Protein AF-A0A067P9D3-F1 (afdb_monomer_lite)

Sequence (151 aa):
MMKTDILFSSPCLRFSQAQQEAVLAWGKELGARNVPSLYKVDKFQKEALESLGDPMVKIQASSGNVFFMNSACEAIARDYAHPKTRPLIHAYPEFTKDVVTEVWQCGKWRIDAPDSVLTLMICCGMKDFYVNKLVQQEEGTWFIPTRFFEI

Secondary structure (DSSP, 8-state):
-HHHHHHHT-TT-PPPHHHHHHHHHHHHHTT-TTPPPHHHHHHHHHHHHHHH---EEEEE-TTS-EEEEE-HHHHHHHHHH-TTTGGG---S-B--SS---SGGGSHIIIIIS-GGGS--EEEETTEEEETTS-EE-TTS-EE--S---B-

Foldseek 3Di:
DVVLLCQCVPPVDHDDPVRSQVVLVVCVVVVNPPRDDPVVSVVVVVVVCVVVPVQWDWDQDPVRDIDIDGDPVVVVVVLCVDPVNVVVDDQFAADDDPDDPDPSPDCCNVPVDQLVPGDAWDDDPPDIDGAQDWDADPVGDIDGHSGDHDD

Organism: NCBI:txid933084

Radius of gyration: 24.72 Å; chains: 1; bounding box: 56×38×59 Å

pLDDT: mean 89.77, std 5.84, range [64.5, 96.5]

Structure (mmCIF, N/CA/C/O backbone):
data_AF-A0A067P9D3-F1
#
_entry.id   AF-A0A067P9D3-F1
#
loop_
_atom_site.group_PDB
_atom_site.id
_atom_site.type_symbol
_atom_site.label_atom_id
_atom_site.label_alt_id
_atom_site.label_comp_id
_atom_site.label_asym_id
_atom_site.label_entity_id
_atom_site.label_seq_id
_atom_site.pdbx_PDB_ins_code
_atom_site.Cartn_x
_atom_site.Cartn_y
_atom_site.Cartn_z
_atom_site.occupancy
_atom_site.B_iso_or_equiv
_atom_site.auth_seq_id
_atom_site.auth_comp_id
_atom_site.auth_asym_id
_atom_site.auth_atom_id
_atom_site.pdbx_PDB_model_num
ATOM 1 N N . MET A 1 1 ? -20.133 -9.371 20.865 1.00 80.12 1 MET A N 1
ATOM 2 C CA . MET A 1 1 ? -18.777 -8.787 20.864 1.00 80.12 1 MET A CA 1
ATOM 3 C C . MET A 1 1 ? -18.466 -8.179 19.502 1.00 80.12 1 MET A C 1
ATOM 5 O O . MET A 1 1 ? -18.622 -6.977 19.394 1.00 80.12 1 MET A O 1
ATOM 9 N N . MET A 1 2 ? -18.234 -8.969 18.445 1.00 81.62 2 MET A N 1
ATOM 10 C CA . MET A 1 2 ? -17.900 -8.450 17.100 1.00 81.62 2 MET A CA 1
ATOM 11 C C . MET A 1 2 ? -18.886 -7.408 16.530 1.00 81.62 2 MET A C 1
ATOM 13 O O . MET A 1 2 ? -18.469 -6.370 16.048 1.00 81.62 2 MET A O 1
ATOM 17 N N . LYS A 1 3 ? -20.209 -7.627 16.628 1.00 86.88 3 LYS A N 1
ATOM 18 C CA . LYS A 1 3 ? -21.205 -6.652 16.124 1.00 86.88 3 LYS A CA 1
ATOM 19 C C . LYS A 1 3 ? -21.176 -5.308 16.865 1.00 86.88 3 LYS A C 1
ATOM 21 O O . LYS A 1 3 ? -21.382 -4.269 16.254 1.00 86.88 3 LYS A O 1
ATOM 26 N N . THR A 1 4 ? -20.957 -5.351 18.178 1.00 90.81 4 THR A N 1
ATOM 27 C CA . THR A 1 4 ? -20.857 -4.160 19.032 1.00 90.81 4 THR A CA 1
ATOM 28 C C . THR A 1 4 ? -19.593 -3.378 18.704 1.00 90.81 4 THR A C 1
ATOM 30 O O . THR A 1 4 ? -19.650 -2.163 18.575 1.00 90.81 4 THR A O 1
ATOM 33 N N . ASP A 1 5 ? -18.482 -4.089 18.511 1.00 89.44 5 ASP A N 1
ATOM 34 C CA . ASP A 1 5 ? -17.226 -3.487 18.083 1.00 89.44 5 ASP A CA 1
ATOM 35 C C . ASP A 1 5 ? -17.360 -2.806 16.712 1.00 89.44 5 ASP A C 1
ATOM 37 O O . ASP A 1 5 ? -17.065 -1.626 16.601 1.00 89.44 5 ASP A O 1
ATOM 41 N N . ILE A 1 6 ? -17.927 -3.478 15.702 1.00 88.69 6 ILE A N 1
ATOM 42 C CA . ILE A 1 6 ? -18.162 -2.875 14.374 1.00 88.69 6 ILE A CA 1
ATOM 43 C C . ILE A 1 6 ? -18.967 -1.568 14.471 1.00 88.69 6 ILE A C 1
ATOM 45 O O . ILE A 1 6 ? -18.685 -0.613 13.750 1.00 88.69 6 ILE A O 1
ATOM 49 N N . LEU A 1 7 ? -19.972 -1.517 15.352 1.00 90.56 7 LEU A N 1
ATOM 50 C CA . LEU A 1 7 ? -20.784 -0.317 15.548 1.00 90.56 7 LEU A CA 1
ATOM 51 C C . LEU A 1 7 ? -19.970 0.828 16.168 1.00 90.56 7 LEU A C 1
ATOM 53 O O . LEU A 1 7 ? -20.041 1.953 15.678 1.00 90.56 7 LEU A O 1
ATOM 57 N N . PHE A 1 8 ? -19.220 0.552 17.236 1.00 92.00 8 PHE A N 1
ATOM 58 C CA . PHE A 1 8 ? -18.486 1.578 17.987 1.00 92.00 8 PHE A CA 1
ATOM 59 C C . PHE A 1 8 ? -17.153 1.980 17.343 1.00 92.00 8 PHE A C 1
ATOM 61 O O . PHE A 1 8 ? -16.693 3.099 17.561 1.00 92.00 8 PHE A O 1
ATOM 68 N N . SER A 1 9 ? -16.585 1.117 16.504 1.00 85.31 9 SER A N 1
ATOM 69 C CA . SER A 1 9 ? -15.349 1.339 15.742 1.00 85.31 9 SER A CA 1
ATOM 70 C C . SER A 1 9 ? -15.613 1.853 14.318 1.00 85.31 9 SER A C 1
ATOM 72 O O . SER A 1 9 ? -14.709 1.877 13.482 1.00 85.31 9 SER A O 1
ATOM 74 N N . SER A 1 10 ? -16.850 2.262 14.010 1.00 84.94 10 SER A N 1
ATOM 75 C CA . SER A 1 10 ? -17.218 2.767 12.686 1.00 84.94 10 SER A CA 1
ATOM 76 C C . SER A 1 10 ? -16.490 4.083 12.362 1.00 84.94 10 SER A C 1
ATOM 78 O O . SER A 1 10 ? -16.591 5.050 13.122 1.00 84.94 10 SER A O 1
ATOM 80 N N . PRO A 1 11 ? -15.800 4.188 11.209 1.00 76.00 11 PRO A N 1
ATOM 81 C CA . PRO A 1 11 ? -15.002 5.369 10.872 1.00 76.00 11 PRO A CA 1
ATOM 82 C C . PRO A 1 11 ? -15.842 6.643 10.694 1.00 76.00 11 PRO A C 1
ATOM 84 O O . PRO A 1 11 ? -15.341 7.745 10.912 1.00 76.00 11 PRO A O 1
ATOM 87 N N . CYS A 1 12 ? -17.118 6.505 10.329 1.00 77.94 12 CYS A N 1
ATOM 88 C CA . CYS A 1 12 ? -18.014 7.632 10.057 1.00 77.94 12 CYS A CA 1
ATOM 89 C C . CYS A 1 12 ? -18.931 7.991 11.238 1.00 77.94 12 CYS A C 1
ATOM 91 O O . CYS A 1 12 ? -19.664 8.974 11.157 1.00 77.94 12 CYS A O 1
ATOM 93 N N . LEU A 1 13 ? -18.918 7.208 12.321 1.00 83.06 13 LEU A N 1
ATOM 94 C CA . LEU A 1 13 ? -19.823 7.354 13.463 1.00 83.06 13 LEU A CA 1
ATOM 95 C C . LEU A 1 13 ? -19.031 7.183 14.758 1.00 83.06 13 LEU A C 1
ATOM 97 O O . LEU A 1 13 ? -18.793 6.067 15.212 1.00 83.06 13 LEU A O 1
ATOM 101 N N . ARG A 1 14 ? -18.624 8.303 15.364 1.00 85.00 14 ARG A N 1
ATOM 102 C CA . ARG A 1 14 ? -17.925 8.283 16.652 1.00 85.00 14 ARG A CA 1
ATOM 103 C C . ARG A 1 14 ? -18.921 8.376 17.797 1.00 85.00 14 ARG A C 1
ATOM 105 O O . ARG A 1 14 ? -19.622 9.375 17.924 1.00 85.00 14 ARG A O 1
ATOM 112 N N . PHE A 1 15 ? -18.931 7.354 18.644 1.00 90.00 15 PHE A N 1
ATOM 113 C CA . PHE A 1 15 ? -19.704 7.344 19.880 1.00 90.00 15 PHE A CA 1
ATOM 114 C C . PHE A 1 15 ? -18.822 7.774 21.050 1.00 90.00 15 PHE A C 1
ATOM 116 O O . PHE A 1 15 ? -17.751 7.202 21.264 1.00 90.00 15 PHE A O 1
ATOM 123 N N . SER A 1 16 ? -19.284 8.745 21.837 1.00 91.69 16 SER A N 1
ATOM 124 C CA . SER A 1 16 ? -18.701 9.016 23.150 1.00 91.69 16 SER A CA 1
ATOM 125 C C . SER A 1 16 ? -18.932 7.831 24.089 1.00 91.69 16 SER A C 1
ATOM 127 O O . SER A 1 16 ? -19.857 7.043 23.889 1.00 91.69 16 SER A O 1
ATOM 129 N N . GLN A 1 17 ? -18.134 7.726 25.150 1.00 91.69 17 GLN A N 1
ATOM 130 C CA . GLN A 1 17 ? -18.284 6.664 26.146 1.00 91.69 17 GLN A CA 1
ATOM 131 C C . GLN A 1 17 ? -19.716 6.590 26.706 1.00 91.69 17 GLN A C 1
ATOM 133 O O . GLN A 1 17 ? -20.317 5.520 26.736 1.00 91.69 17 GLN A O 1
ATOM 138 N N . ALA A 1 18 ? -20.303 7.747 27.032 1.00 94.94 18 ALA A N 1
ATOM 139 C CA . ALA A 1 18 ? -21.680 7.841 27.511 1.00 94.94 18 ALA A CA 1
ATOM 140 C C . ALA A 1 18 ? -22.704 7.356 26.468 1.00 94.94 18 ALA A C 1
ATOM 142 O O . ALA A 1 18 ? -23.688 6.706 26.812 1.00 94.94 18 ALA A O 1
ATOM 143 N N . GLN A 1 19 ? -22.476 7.636 25.180 1.00 95.25 19 GLN A N 1
ATOM 144 C CA . GLN A 1 19 ? -23.346 7.137 24.113 1.00 95.25 19 GLN A CA 1
ATOM 145 C C . GLN A 1 19 ? -23.212 5.620 23.934 1.00 95.25 19 GLN A C 1
ATOM 147 O O . GLN A 1 19 ? -24.221 4.945 23.747 1.00 95.25 19 GLN A O 1
ATOM 152 N N . GLN A 1 20 ? -21.999 5.068 24.022 1.00 95.00 20 GLN A N 1
ATOM 153 C CA . GLN A 1 20 ? -21.786 3.619 23.961 1.00 95.00 20 GLN A CA 1
ATOM 154 C C . GLN A 1 20 ? -22.489 2.911 25.124 1.00 95.00 20 GLN A C 1
ATOM 156 O O . GLN A 1 20 ? -23.202 1.930 24.910 1.00 95.00 20 GLN A O 1
ATOM 161 N N . GLU A 1 21 ? -22.361 3.442 26.342 1.00 95.31 21 GLU A N 1
ATOM 162 C CA . GLU A 1 21 ? -23.069 2.936 27.521 1.00 95.31 21 GLU A CA 1
ATOM 163 C C . GLU A 1 21 ? -24.586 2.992 27.344 1.00 95.31 21 GLU A C 1
ATOM 165 O O . GLU A 1 21 ? -25.257 1.995 27.612 1.00 95.31 21 GLU A O 1
ATOM 170 N N . ALA A 1 22 ? -25.125 4.100 26.826 1.00 96.25 22 ALA A N 1
ATOM 171 C CA . ALA A 1 22 ? -26.552 4.232 26.547 1.00 96.25 22 ALA A CA 1
ATOM 172 C C . ALA A 1 22 ? -27.040 3.198 25.517 1.00 96.25 22 ALA A C 1
ATOM 174 O O . ALA A 1 22 ? -28.073 2.566 25.728 1.00 96.25 22 ALA A O 1
ATOM 175 N N . VAL A 1 23 ? -26.285 2.962 24.438 1.00 95.06 23 VAL A N 1
ATOM 176 C CA . VAL A 1 23 ? -26.620 1.944 23.424 1.00 95.06 23 VAL A CA 1
ATOM 177 C C . VAL A 1 23 ? -26.618 0.535 24.027 1.00 95.06 23 VAL A C 1
ATOM 179 O O . VAL A 1 23 ? -27.519 -0.260 23.750 1.00 95.06 23 VAL A O 1
ATOM 182 N N . LEU A 1 24 ? -25.631 0.215 24.870 1.00 95.06 24 LEU A N 1
ATOM 183 C CA . LEU A 1 24 ? -25.559 -1.081 25.553 1.00 95.06 24 LEU A CA 1
ATOM 184 C C . LEU A 1 24 ? -26.692 -1.249 26.574 1.00 95.06 24 LEU A C 1
ATOM 186 O O . LEU A 1 24 ? -27.315 -2.313 26.625 1.00 95.06 24 LEU A O 1
ATOM 190 N N . ALA A 1 25 ? -26.981 -0.211 27.362 1.00 95.44 25 ALA A N 1
ATOM 191 C CA . ALA A 1 25 ? -28.077 -0.201 28.326 1.00 95.44 25 ALA A CA 1
ATOM 192 C C . ALA A 1 25 ? -29.423 -0.401 27.622 1.00 95.44 25 ALA A C 1
ATOM 194 O O . ALA A 1 25 ? -30.179 -1.297 27.992 1.00 95.44 25 ALA A O 1
ATOM 195 N N . TRP A 1 26 ? -29.658 0.334 26.536 1.00 96.31 26 TRP A N 1
ATOM 196 C CA . TRP A 1 26 ? -30.860 0.200 25.723 1.00 96.31 26 TRP A CA 1
ATOM 197 C C . TRP A 1 26 ? -31.009 -1.210 25.137 1.00 96.31 26 TRP A C 1
ATOM 199 O O . TRP A 1 26 ? -32.072 -1.819 25.241 1.00 96.31 26 TRP A O 1
ATOM 209 N N . GLY A 1 27 ? -29.931 -1.795 24.602 1.00 94.12 27 GLY A N 1
ATOM 210 C CA . GLY A 1 27 ? -29.950 -3.182 24.128 1.00 94.12 27 GLY A CA 1
ATOM 211 C C . GLY A 1 27 ? -30.313 -4.184 25.232 1.00 94.12 27 GLY A C 1
ATOM 212 O O . GLY A 1 27 ? -31.052 -5.140 24.986 1.00 94.12 27 GLY A O 1
ATOM 213 N N . LYS A 1 28 ? -29.835 -3.955 26.460 1.00 94.38 28 LYS A N 1
ATOM 214 C CA . LYS A 1 28 ? -30.162 -4.785 27.627 1.00 94.38 28 LYS A CA 1
ATOM 215 C C . LYS A 1 28 ? -31.633 -4.640 28.034 1.00 94.38 28 LYS A C 1
ATOM 217 O O . LYS A 1 28 ? -32.270 -5.653 28.314 1.00 94.38 28 LYS A O 1
ATOM 222 N N . GLU A 1 29 ? -32.171 -3.422 28.032 1.00 96.50 29 GLU A N 1
ATOM 223 C CA . GLU A 1 29 ? -33.584 -3.143 28.335 1.00 96.50 29 GLU A CA 1
ATOM 224 C C . GLU A 1 29 ? -34.540 -3.747 27.300 1.00 96.50 29 GLU A C 1
ATOM 226 O O . GLU A 1 29 ? -35.591 -4.269 27.664 1.00 96.50 29 GLU A O 1
ATOM 231 N N . LEU A 1 30 ? -34.142 -3.784 26.025 1.00 96.19 30 LEU A N 1
ATOM 232 C CA . LEU A 1 30 ? -34.882 -4.468 24.958 1.00 96.19 30 LEU A CA 1
ATOM 233 C C . LEU A 1 30 ? -34.805 -6.007 25.030 1.00 96.19 30 LEU A C 1
ATOM 235 O O . LEU A 1 30 ? -35.333 -6.699 24.159 1.00 96.19 30 LEU A O 1
ATOM 239 N N . GLY A 1 31 ? -34.143 -6.565 26.047 1.00 95.12 31 GLY A N 1
ATOM 240 C CA . GLY A 1 31 ? -34.061 -8.007 26.269 1.00 95.12 31 GLY A CA 1
ATOM 241 C C . GLY A 1 31 ? -33.002 -8.721 25.426 1.00 95.12 31 GLY A C 1
ATOM 242 O O . GLY A 1 31 ? -33.040 -9.952 25.312 1.00 95.12 31 GLY A O 1
ATOM 243 N N . ALA A 1 32 ? -32.038 -7.997 24.841 1.00 93.06 32 ALA A N 1
ATOM 244 C CA . ALA A 1 32 ? -30.929 -8.637 24.143 1.00 93.06 32 ALA A CA 1
ATOM 245 C C . ALA A 1 32 ? -30.106 -9.501 25.115 1.00 93.06 32 ALA A C 1
ATOM 247 O O . ALA A 1 32 ? -29.735 -9.087 26.215 1.00 93.06 32 ALA A O 1
ATOM 248 N N . ARG A 1 33 ? -29.790 -10.729 24.698 1.00 91.44 33 ARG A N 1
ATOM 249 C CA . ARG A 1 33 ? -28.968 -11.657 25.487 1.00 91.44 33 ARG A CA 1
ATOM 250 C C . ARG A 1 33 ? -27.485 -11.384 25.242 1.00 91.44 33 ARG A C 1
ATOM 252 O O . ARG A 1 33 ? -27.088 -11.067 24.125 1.00 91.44 33 ARG A O 1
ATOM 259 N N . ASN A 1 34 ? -26.658 -11.581 26.270 1.00 90.38 34 ASN A N 1
ATOM 260 C CA . ASN A 1 34 ? -25.194 -11.476 26.189 1.00 90.38 34 ASN A CA 1
ATOM 261 C C . ASN A 1 34 ? -24.667 -10.095 25.745 1.00 90.38 34 ASN A C 1
ATOM 263 O O . ASN A 1 34 ? -23.659 -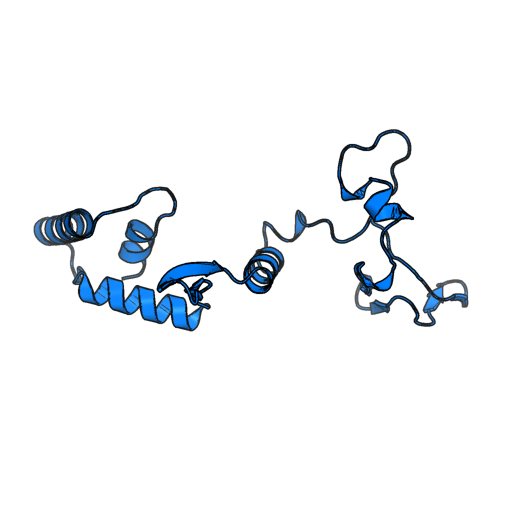10.011 25.039 1.00 90.38 34 ASN A O 1
ATOM 267 N N . VAL A 1 35 ? -25.326 -9.010 26.164 1.00 92.56 35 VAL A N 1
ATOM 268 C CA . VAL A 1 35 ? -24.816 -7.647 25.955 1.00 92.56 35 VAL A CA 1
ATOM 269 C C . VAL A 1 35 ? -23.480 -7.493 26.700 1.00 92.56 35 VAL A C 1
ATOM 271 O O . VAL A 1 35 ? -23.430 -7.753 27.907 1.00 92.56 35 VAL A O 1
ATOM 274 N N . PRO A 1 36 ? -22.377 -7.134 26.016 1.00 93.62 36 PRO A N 1
ATOM 275 C CA . PRO A 1 36 ? -21.092 -6.950 26.676 1.00 93.62 36 PRO A CA 1
ATOM 276 C C . PRO A 1 36 ? -21.132 -5.709 27.574 1.00 93.62 36 PRO A C 1
ATOM 278 O O . PRO A 1 36 ? -21.841 -4.749 27.290 1.00 93.62 36 PRO A O 1
ATOM 281 N N . SER A 1 37 ? -20.340 -5.713 28.647 1.00 92.94 37 SER A N 1
ATOM 282 C CA . SER A 1 37 ? -20.020 -4.463 29.333 1.00 92.94 37 SER A CA 1
ATOM 283 C C . SER A 1 37 ? -19.088 -3.629 28.461 1.00 92.94 37 SER A C 1
ATOM 285 O O . SER A 1 37 ? -18.343 -4.185 27.652 1.00 92.94 37 SER A O 1
ATOM 287 N N . LEU A 1 38 ? -19.077 -2.316 28.678 1.00 92.38 38 LEU A N 1
ATOM 288 C CA . LEU A 1 38 ? -18.159 -1.417 27.988 1.00 92.38 38 LEU A CA 1
ATOM 289 C C . LEU A 1 38 ? -16.696 -1.871 28.151 1.00 92.38 38 LEU A C 1
ATOM 291 O O . LEU A 1 38 ? -16.006 -2.082 27.166 1.00 92.38 38 LEU A O 1
ATOM 295 N N . TYR A 1 39 ? -16.291 -2.218 29.377 1.00 93.50 39 TYR A N 1
ATOM 296 C CA . TYR A 1 39 ? -14.970 -2.795 29.662 1.00 93.50 39 TYR A CA 1
ATOM 297 C C . TYR A 1 39 ? -14.627 -4.015 28.790 1.00 93.50 39 TYR A C 1
ATOM 299 O O . TYR A 1 39 ? -13.495 -4.174 28.341 1.00 93.50 39 TYR A O 1
ATOM 307 N N . LYS A 1 40 ? -15.596 -4.911 28.555 1.00 93.31 40 LYS A N 1
ATOM 308 C CA . LYS A 1 40 ? -15.381 -6.087 27.703 1.00 93.31 40 LYS A CA 1
ATOM 309 C C . LYS A 1 40 ? -15.202 -5.694 26.236 1.00 93.31 40 LYS A C 1
ATOM 311 O O . LYS A 1 40 ? -14.469 -6.386 25.538 1.00 93.31 40 LYS A O 1
ATOM 316 N N . VAL A 1 41 ? -15.879 -4.640 25.778 1.00 92.50 41 VAL A N 1
ATOM 317 C CA . VAL A 1 41 ? -15.695 -4.097 24.426 1.00 92.50 41 VAL A CA 1
ATOM 318 C C . VAL A 1 41 ? -14.302 -3.484 24.295 1.00 92.50 41 VAL A C 1
ATOM 320 O O . VAL A 1 41 ? -13.569 -3.905 23.408 1.00 92.50 41 VAL A O 1
ATOM 323 N N . ASP A 1 42 ? -13.900 -2.615 25.225 1.00 90.88 42 ASP A N 1
ATOM 324 C CA . ASP A 1 42 ? -12.575 -1.977 25.218 1.00 90.88 42 ASP A CA 1
ATOM 325 C C . ASP A 1 42 ? -11.443 -3.012 25.257 1.00 90.88 42 ASP A C 1
ATOM 327 O O . ASP A 1 42 ? -10.469 -2.929 24.507 1.00 90.88 42 ASP A O 1
ATOM 331 N N . LYS A 1 43 ? -11.582 -4.034 26.112 1.00 92.75 43 LYS A N 1
ATOM 332 C CA . LYS A 1 43 ? -10.611 -5.128 26.201 1.00 92.75 43 LYS A CA 1
ATOM 333 C C . LYS A 1 43 ? -10.495 -5.883 24.875 1.00 92.75 43 LYS A C 1
ATOM 335 O O . LYS A 1 43 ? -9.384 -6.108 24.410 1.00 92.75 43 LYS A O 1
ATOM 340 N N . PHE A 1 44 ? -11.627 -6.238 24.267 1.00 92.06 44 PHE A N 1
ATOM 341 C CA . PHE A 1 44 ? -11.646 -6.914 22.971 1.00 92.06 44 PHE A CA 1
ATOM 342 C C . PHE A 1 44 ? -11.006 -6.055 21.874 1.00 92.06 44 PHE A C 1
ATOM 344 O O . PHE A 1 44 ? -10.217 -6.569 21.091 1.00 92.06 44 PHE A O 1
ATOM 351 N N . GLN A 1 45 ? -11.311 -4.756 21.835 1.00 89.31 45 GLN A N 1
ATOM 352 C CA . GLN A 1 45 ? -10.732 -3.819 20.870 1.00 89.31 45 GLN A CA 1
ATOM 353 C C . GLN A 1 45 ? -9.214 -3.744 20.993 1.00 89.31 45 GLN A C 1
ATOM 355 O O . GLN A 1 45 ? -8.512 -3.816 19.986 1.00 89.31 45 GLN A O 1
ATOM 360 N N . LYS A 1 46 ? -8.701 -3.663 22.224 1.00 87.88 46 LYS A N 1
ATOM 361 C CA . LYS A 1 46 ? -7.261 -3.648 22.477 1.00 87.88 46 LYS A CA 1
ATOM 362 C C . LYS A 1 46 ? -6.585 -4.948 22.034 1.00 87.88 46 LYS A C 1
ATOM 364 O O . LYS A 1 46 ? -5.604 -4.898 21.304 1.00 87.88 46 LYS A O 1
ATOM 369 N N . GLU A 1 47 ? -7.136 -6.099 22.418 1.00 89.75 47 GLU A N 1
ATOM 370 C CA . GLU A 1 47 ? -6.605 -7.414 22.025 1.00 89.75 47 GLU A CA 1
ATOM 371 C C . GLU A 1 47 ? -6.661 -7.623 20.500 1.00 89.75 47 GLU A C 1
ATOM 373 O O . GLU A 1 47 ? -5.738 -8.189 19.911 1.00 89.75 47 GLU A O 1
ATOM 378 N N . ALA A 1 48 ? -7.721 -7.144 19.840 1.00 86.69 48 ALA A N 1
ATOM 379 C CA . ALA A 1 48 ? -7.866 -7.209 18.389 1.00 86.69 48 ALA A CA 1
ATOM 380 C C . ALA A 1 48 ? -6.834 -6.330 17.669 1.00 86.69 48 ALA A C 1
ATOM 382 O O . ALA A 1 48 ? -6.224 -6.791 16.705 1.00 86.69 48 ALA A O 1
ATOM 383 N N . LEU A 1 49 ? -6.608 -5.101 18.149 1.00 82.94 49 LEU A N 1
ATOM 384 C CA . LEU A 1 49 ? -5.566 -4.212 17.627 1.00 82.94 49 LEU A CA 1
ATOM 385 C C . LEU A 1 49 ? -4.17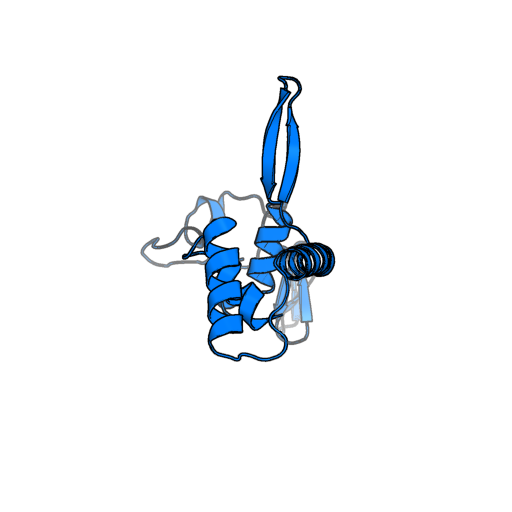7 -4.826 17.808 1.00 82.94 49 LEU A C 1
ATOM 387 O O . LEU A 1 49 ? -3.432 -4.921 16.842 1.00 82.94 49 LEU A O 1
ATOM 391 N N . GLU A 1 50 ? -3.851 -5.334 18.997 1.00 82.44 50 GLU A N 1
ATOM 392 C CA . GLU A 1 50 ? -2.571 -6.014 19.248 1.00 82.44 50 GLU A CA 1
ATOM 393 C C . GLU A 1 50 ? -2.367 -7.234 18.331 1.00 82.44 50 GLU A C 1
ATOM 395 O O . GLU A 1 50 ? -1.253 -7.487 17.877 1.00 82.44 50 GLU A O 1
ATOM 400 N N . SER A 1 51 ? -3.440 -7.966 18.013 1.00 82.50 51 SER A N 1
ATOM 401 C CA . SER A 1 51 ? -3.376 -9.161 17.159 1.00 82.50 51 SER A CA 1
ATOM 402 C C . SER A 1 51 ? -3.261 -8.846 15.663 1.00 82.50 51 SER A C 1
ATOM 404 O O . SER A 1 51 ? -2.609 -9.588 14.930 1.00 82.50 51 SER A O 1
ATOM 406 N N . LEU A 1 52 ? -3.922 -7.785 15.190 1.00 76.31 52 LEU A N 1
ATOM 407 C CA . LEU A 1 52 ? -3.948 -7.384 13.774 1.00 76.31 52 LEU A CA 1
ATOM 408 C C . LEU A 1 52 ? -2.865 -6.350 13.421 1.00 76.31 52 LEU A C 1
ATOM 410 O O . LEU A 1 52 ? -2.664 -6.061 12.241 1.00 76.31 52 LEU A O 1
ATOM 414 N N . GLY A 1 53 ? -2.178 -5.820 14.433 1.00 68.56 53 GLY A N 1
ATOM 415 C CA . GLY A 1 53 ? -1.263 -4.689 14.343 1.00 68.56 53 GLY A CA 1
ATOM 416 C C . GLY A 1 53 ? -1.964 -3.394 14.751 1.00 68.56 53 GLY A C 1
ATOM 417 O O . GLY A 1 53 ? -2.910 -2.957 14.090 1.00 68.56 53 GLY A O 1
ATOM 418 N N . ASP A 1 54 ? -1.491 -2.775 15.837 1.00 67.06 54 ASP A N 1
ATOM 419 C CA . ASP A 1 54 ? -1.878 -1.413 16.193 1.00 67.06 54 ASP A CA 1
ATOM 420 C C . ASP A 1 54 ? -1.073 -0.464 15.303 1.00 67.06 54 ASP A C 1
ATOM 422 O O . ASP A 1 54 ? 0.147 -0.374 15.457 1.00 67.06 54 ASP A O 1
ATOM 426 N N . PRO A 1 55 ? -1.715 0.239 14.357 1.00 64.50 55 PRO A N 1
ATOM 427 C CA . PRO A 1 55 ? -0.977 1.078 13.433 1.00 64.50 55 PRO A CA 1
ATOM 428 C C . PRO A 1 55 ? -0.334 2.284 14.124 1.00 64.50 55 PRO A C 1
ATOM 430 O O . PRO A 1 55 ? 0.508 2.929 13.501 1.00 64.50 55 PRO A O 1
ATOM 433 N N . MET A 1 56 ? -0.745 2.632 15.351 1.00 74.94 56 MET A N 1
ATOM 434 C CA . MET A 1 56 ? -0.490 3.931 15.958 1.00 74.94 56 MET A CA 1
ATOM 435 C C . MET A 1 56 ? 0.605 3.880 17.031 1.00 74.94 56 MET A C 1
ATOM 437 O O . MET A 1 56 ? 0.410 3.438 18.160 1.00 74.94 56 MET A O 1
ATOM 441 N N . VAL A 1 57 ? 1.756 4.468 16.718 1.00 79.50 57 VAL A N 1
ATOM 442 C CA . VAL A 1 57 ? 2.850 4.653 17.672 1.00 79.50 57 VAL A CA 1
ATOM 443 C C . VAL A 1 57 ? 2.679 5.984 18.397 1.00 79.50 57 VAL A C 1
ATOM 445 O O . VAL A 1 57 ? 2.644 7.054 17.783 1.00 79.50 57 VAL A O 1
ATOM 448 N N . LYS A 1 58 ? 2.608 5.937 19.730 1.00 85.31 58 LYS A N 1
ATOM 449 C CA . LYS A 1 58 ? 2.652 7.134 20.575 1.00 85.31 58 LYS A CA 1
ATOM 450 C C . LYS A 1 58 ? 4.095 7.629 20.687 1.00 85.31 58 LYS A C 1
ATOM 452 O O . LYS A 1 58 ? 4.951 6.934 21.227 1.00 85.31 58 LYS A O 1
ATOM 457 N N . ILE A 1 59 ? 4.348 8.849 20.231 1.00 87.69 59 ILE A N 1
ATOM 458 C CA . ILE A 1 59 ? 5.657 9.504 20.278 1.00 87.69 59 ILE A CA 1
ATOM 459 C C . ILE A 1 59 ? 5.557 10.719 21.193 1.00 87.69 59 ILE A C 1
ATOM 461 O O . ILE A 1 59 ? 4.746 11.614 20.965 1.00 87.69 59 ILE A O 1
ATOM 465 N N . GLN A 1 60 ? 6.394 10.772 22.225 1.00 92.44 60 GLN A N 1
ATOM 466 C CA . GLN A 1 60 ? 6.532 11.960 23.060 1.00 92.44 60 GLN A CA 1
ATOM 467 C C . GLN A 1 60 ? 7.763 12.745 22.607 1.00 92.44 60 GLN A C 1
ATOM 469 O O . GLN A 1 60 ? 8.886 12.251 22.689 1.00 92.44 60 GLN A O 1
ATOM 474 N N . ALA A 1 61 ? 7.550 13.958 22.102 1.00 91.81 61 ALA A N 1
ATOM 475 C CA . ALA A 1 61 ? 8.642 14.844 21.731 1.00 91.81 61 ALA A CA 1
ATOM 476 C C . ALA A 1 61 ? 9.345 15.394 22.977 1.00 91.81 61 ALA A C 1
ATOM 478 O O . ALA A 1 61 ? 8.749 15.507 24.049 1.00 91.81 61 ALA A O 1
ATOM 479 N N . SER A 1 62 ? 10.595 15.826 22.813 1.00 91.88 62 SER A N 1
ATOM 480 C CA . SER A 1 62 ? 11.399 16.429 23.885 1.00 91.88 62 SER A CA 1
ATOM 481 C C . SER A 1 62 ? 10.749 17.674 24.504 1.00 91.88 62 SER A C 1
ATOM 483 O O . SER A 1 62 ? 11.019 17.996 25.653 1.00 91.88 62 SER A O 1
ATOM 485 N N . SER A 1 63 ? 9.864 18.354 23.765 1.00 93.94 63 SER A N 1
ATOM 486 C CA . SER A 1 63 ? 9.070 19.488 24.254 1.00 93.94 63 SER A CA 1
ATOM 487 C C . SER A 1 63 ? 7.918 19.095 25.190 1.00 93.94 63 SER A C 1
ATOM 489 O O . SER A 1 63 ? 7.239 19.974 25.710 1.00 93.94 63 SER A O 1
ATOM 491 N N . GLY A 1 64 ? 7.657 17.798 25.379 1.00 93.38 64 GLY A N 1
ATOM 492 C CA . GLY A 1 64 ? 6.532 17.273 26.158 1.00 93.38 64 GLY A CA 1
ATOM 493 C C . GLY A 1 64 ? 5.263 17.013 25.340 1.00 93.38 64 GLY A C 1
ATOM 494 O O . GLY A 1 64 ? 4.349 16.362 25.843 1.00 93.38 64 GLY A O 1
ATOM 495 N N . ASN A 1 65 ? 5.213 17.451 24.077 1.00 94.50 65 ASN A N 1
ATOM 496 C CA . ASN A 1 65 ? 4.077 17.197 23.190 1.00 94.50 65 ASN A CA 1
ATOM 497 C C . ASN A 1 65 ? 3.952 15.704 22.861 1.00 94.50 65 ASN A C 1
ATOM 499 O O . ASN A 1 65 ? 4.941 15.038 22.551 1.00 94.50 65 ASN A O 1
ATOM 503 N N . VAL A 1 66 ? 2.720 15.196 22.888 1.00 91.94 66 VAL A N 1
ATOM 504 C CA . VAL A 1 66 ? 2.395 13.813 22.529 1.00 91.94 66 VAL A CA 1
ATOM 505 C C . VAL A 1 66 ? 1.806 13.788 21.126 1.00 91.94 66 VAL A C 1
ATOM 507 O O . VAL A 1 66 ? 0.776 14.408 20.865 1.00 91.94 66 VAL A O 1
ATOM 510 N N . PHE A 1 67 ? 2.449 13.033 20.247 1.00 88.31 67 PHE A N 1
ATOM 511 C CA . PHE A 1 67 ? 1.999 12.752 18.895 1.00 88.31 67 PHE A CA 1
ATOM 512 C C . PHE A 1 67 ? 1.621 11.283 18.774 1.00 88.31 67 PHE A C 1
ATOM 514 O O . PHE A 1 67 ? 2.157 10.416 19.463 1.00 88.31 67 PHE A O 1
ATOM 521 N N . PHE A 1 68 ? 0.705 11.013 17.860 1.00 85.69 68 PHE A N 1
ATOM 522 C CA . PHE A 1 68 ? 0.323 9.669 17.479 1.00 85.69 68 PHE A CA 1
ATOM 523 C C . PHE A 1 68 ? 0.621 9.522 15.995 1.00 85.69 68 PHE A C 1
ATOM 525 O O . PHE A 1 68 ? 0.079 10.271 15.181 1.00 85.69 68 PHE A O 1
ATOM 532 N N . MET A 1 69 ? 1.528 8.614 15.653 1.00 83.19 69 MET A N 1
ATOM 533 C CA . MET A 1 69 ? 2.019 8.450 14.293 1.00 83.19 69 MET A CA 1
ATOM 534 C C . MET A 1 69 ? 1.694 7.053 13.799 1.00 83.19 69 MET A C 1
ATOM 536 O O . MET A 1 69 ? 2.064 6.071 14.436 1.00 83.19 69 MET A O 1
ATOM 540 N N . ASN A 1 70 ? 1.040 6.977 12.643 1.00 82.06 70 ASN A N 1
ATOM 541 C CA . ASN A 1 70 ? 0.879 5.704 11.965 1.00 82.06 70 ASN A CA 1
ATOM 542 C C . ASN A 1 70 ? 2.151 5.345 11.198 1.00 82.06 70 ASN A C 1
ATOM 544 O O . ASN A 1 70 ? 2.762 6.216 10.574 1.00 82.06 70 ASN A O 1
ATOM 548 N N . SER A 1 71 ? 2.531 4.069 11.197 1.00 82.56 71 SER A N 1
ATOM 549 C CA . SER A 1 71 ? 3.614 3.594 10.334 1.00 82.56 71 SER A CA 1
ATOM 550 C C . SER A 1 71 ? 3.196 3.688 8.862 1.00 82.56 71 SER A C 1
ATOM 552 O O . SER A 1 71 ? 2.253 3.026 8.422 1.00 82.56 71 SER A O 1
ATOM 554 N N . ALA A 1 72 ? 3.906 4.511 8.081 1.00 84.19 72 ALA A N 1
ATOM 555 C CA . ALA A 1 72 ? 3.665 4.637 6.643 1.00 84.19 72 ALA A CA 1
ATOM 556 C C . ALA A 1 72 ? 3.885 3.297 5.922 1.00 84.19 72 ALA A C 1
ATOM 558 O O . ALA A 1 72 ? 3.095 2.921 5.060 1.00 84.19 72 ALA A O 1
ATOM 559 N N . CYS A 1 73 ? 4.909 2.540 6.326 1.00 85.94 73 CYS A N 1
ATOM 560 C CA . CYS A 1 73 ? 5.195 1.222 5.767 1.00 85.94 73 CYS A CA 1
ATOM 561 C C . CYS A 1 73 ? 4.046 0.236 6.018 1.00 85.94 73 CYS A C 1
ATOM 563 O O . CYS A 1 73 ? 3.656 -0.487 5.108 1.00 85.94 73 CYS A O 1
ATOM 565 N N . GLU A 1 74 ? 3.467 0.227 7.222 1.00 84.25 74 GLU A N 1
ATOM 566 C CA . GLU A 1 74 ? 2.338 -0.658 7.546 1.00 84.25 74 GLU A CA 1
ATOM 567 C C . GLU A 1 74 ? 1.040 -0.230 6.862 1.00 84.25 74 GLU A C 1
ATOM 569 O O . GLU A 1 74 ? 0.215 -1.073 6.513 1.00 84.25 74 GLU A O 1
ATOM 574 N N . ALA A 1 75 ? 0.830 1.073 6.663 1.00 84.38 75 ALA A N 1
ATOM 575 C CA . ALA A 1 75 ? -0.289 1.564 5.864 1.00 84.38 75 ALA A CA 1
ATOM 576 C C . ALA A 1 75 ? -0.177 1.069 4.413 1.00 84.38 75 ALA A C 1
ATOM 578 O O . ALA A 1 75 ? -1.096 0.415 3.925 1.00 84.38 75 ALA A O 1
ATOM 579 N N . ILE A 1 76 ? 0.986 1.262 3.781 1.00 88.69 76 ILE A N 1
ATOM 580 C CA . ILE A 1 76 ? 1.248 0.788 2.414 1.00 88.69 76 ILE A CA 1
ATOM 581 C C . ILE A 1 76 ? 1.115 -0.740 2.336 1.00 88.69 76 ILE A C 1
ATOM 583 O O . ILE A 1 76 ? 0.474 -1.255 1.424 1.00 88.69 76 ILE A O 1
ATOM 587 N N . ALA A 1 77 ? 1.658 -1.485 3.304 1.00 88.88 77 ALA A 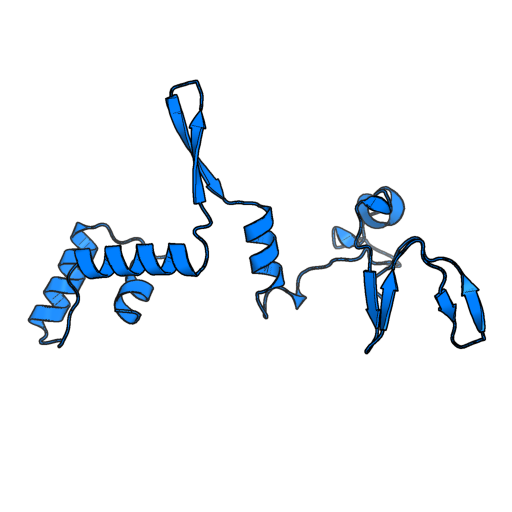N 1
ATOM 588 C CA . ALA A 1 77 ? 1.536 -2.942 3.337 1.00 88.88 77 ALA A CA 1
ATOM 589 C C . ALA A 1 77 ? 0.069 -3.405 3.399 1.00 88.88 77 ALA A C 1
ATOM 591 O O . ALA A 1 77 ? -0.305 -4.353 2.707 1.00 88.88 77 ALA A O 1
ATOM 592 N N . ARG A 1 78 ? -0.779 -2.716 4.176 1.00 87.31 78 ARG A N 1
ATOM 593 C CA . ARG A 1 78 ? -2.222 -2.993 4.230 1.00 87.31 78 ARG A CA 1
ATOM 594 C C . ARG A 1 78 ? -2.918 -2.695 2.905 1.00 87.31 78 ARG A C 1
ATOM 596 O O . ARG A 1 78 ? -3.743 -3.502 2.483 1.00 87.31 78 ARG A O 1
ATOM 603 N N . ASP A 1 79 ? -2.556 -1.611 2.225 1.00 91.94 79 ASP A N 1
ATOM 604 C CA . ASP A 1 79 ? -3.108 -1.289 0.904 1.00 91.94 79 ASP A CA 1
ATOM 605 C C . ASP A 1 79 ? -2.727 -2.348 -0.142 1.00 91.94 79 ASP A C 1
ATOM 607 O O . ASP A 1 79 ? -3.576 -2.781 -0.926 1.00 91.94 79 ASP A O 1
ATOM 611 N N . TYR A 1 80 ? -1.485 -2.842 -0.100 1.00 91.44 80 TYR A N 1
ATOM 612 C CA . TYR A 1 80 ? -1.025 -3.947 -0.948 1.00 91.44 80 TYR A CA 1
ATOM 613 C C . TYR A 1 80 ? -1.698 -5.287 -0.615 1.00 91.44 80 TYR A C 1
ATOM 615 O O . TYR A 1 80 ? -1.925 -6.097 -1.515 1.00 91.44 80 TYR A O 1
ATOM 623 N N . ALA A 1 81 ? -2.026 -5.536 0.653 1.00 91.12 81 ALA A N 1
ATOM 624 C CA . ALA A 1 81 ? -2.730 -6.745 1.076 1.00 91.12 81 ALA A CA 1
ATOM 625 C C . ALA A 1 81 ? -4.240 -6.694 0.783 1.00 91.12 81 ALA A C 1
ATOM 627 O O . ALA A 1 81 ? -4.893 -7.737 0.729 1.00 91.12 81 ALA A O 1
ATOM 628 N N . HIS A 1 82 ? -4.817 -5.502 0.604 1.00 91.31 82 HIS A N 1
ATOM 629 C CA . HIS A 1 82 ? -6.254 -5.338 0.435 1.00 91.31 82 HIS A CA 1
ATOM 630 C C . HIS A 1 82 ? -6.706 -5.698 -0.996 1.00 91.31 82 HIS A C 1
ATOM 632 O O . HIS A 1 82 ? -6.370 -4.977 -1.940 1.00 91.31 82 HIS A O 1
ATOM 638 N N . PRO A 1 83 ? -7.546 -6.737 -1.198 1.00 93.88 83 PRO A N 1
ATOM 639 C CA . PRO A 1 83 ? -7.844 -7.267 -2.535 1.00 93.88 83 PRO A CA 1
ATOM 640 C C . PRO A 1 83 ? -8.484 -6.280 -3.515 1.00 93.88 83 PRO A C 1
ATOM 642 O O . PRO A 1 83 ? -8.322 -6.431 -4.720 1.00 93.88 83 PRO A O 1
ATOM 645 N N . LYS A 1 84 ? -9.229 -5.281 -3.023 1.00 94.69 84 LYS A N 1
ATOM 646 C CA . LYS A 1 84 ? -9.851 -4.259 -3.885 1.00 94.69 84 LYS A CA 1
ATOM 647 C C . LYS A 1 84 ? -8.952 -3.051 -4.131 1.00 94.69 84 LYS A C 1
ATOM 649 O O . LYS A 1 84 ? -9.138 -2.375 -5.132 1.00 94.69 84 LYS A O 1
ATOM 654 N N . THR A 1 85 ? -8.019 -2.768 -3.221 1.00 94.00 85 THR A N 1
ATOM 655 C CA . THR A 1 85 ? -7.111 -1.615 -3.344 1.00 94.00 85 THR A CA 1
ATOM 656 C C . THR A 1 85 ? -5.889 -1.998 -4.154 1.00 94.00 85 THR A C 1
ATOM 658 O O . THR A 1 85 ? -5.486 -1.250 -5.033 1.00 94.00 85 THR A O 1
ATOM 661 N N . ARG A 1 86 ? -5.343 -3.196 -3.923 1.00 92.94 86 ARG A N 1
ATOM 662 C CA . ARG A 1 86 ? -4.153 -3.704 -4.605 1.00 92.94 86 ARG A CA 1
ATOM 663 C C . ARG A 1 86 ? -4.190 -3.571 -6.137 1.00 92.94 86 ARG A C 1
ATOM 665 O O . ARG A 1 86 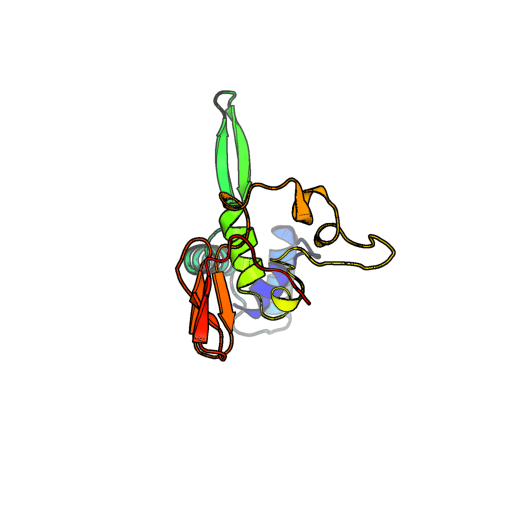? -3.154 -3.190 -6.679 1.00 92.94 86 ARG A O 1
ATOM 672 N N . PRO A 1 87 ? -5.304 -3.847 -6.846 1.00 92.69 87 PRO A N 1
ATOM 673 C CA . PRO A 1 87 ? -5.378 -3.684 -8.301 1.00 92.69 87 PRO A CA 1
ATOM 674 C C . PRO A 1 87 ? -5.354 -2.227 -8.778 1.00 92.69 87 PRO A C 1
ATOM 676 O O . PRO A 1 87 ? -5.127 -1.994 -9.955 1.00 92.69 87 PRO A O 1
ATOM 679 N N . LEU A 1 88 ? -5.605 -1.262 -7.888 1.00 93.12 88 LEU A N 1
ATOM 680 C CA . LEU A 1 88 ? -5.585 0.175 -8.182 1.00 93.12 88 LEU A CA 1
ATOM 681 C C . LEU A 1 88 ? -4.204 0.804 -7.928 1.00 93.12 88 LEU A C 1
ATOM 683 O O . LEU A 1 88 ? -4.006 1.988 -8.180 1.00 93.12 88 LEU A O 1
ATOM 687 N N . ILE A 1 89 ? -3.258 0.039 -7.370 1.00 92.12 89 ILE A N 1
ATOM 688 C CA . ILE A 1 89 ? -1.894 0.503 -7.115 1.00 92.12 89 ILE A CA 1
ATOM 689 C C . ILE A 1 89 ? -1.064 0.303 -8.384 1.00 92.12 89 ILE A C 1
ATOM 691 O O . ILE A 1 89 ? -0.721 -0.832 -8.722 1.00 92.12 89 ILE A O 1
ATOM 695 N N . HIS A 1 90 ? -0.688 1.411 -9.022 1.00 91.69 90 HIS A N 1
ATOM 696 C CA . HIS A 1 90 ? 0.273 1.438 -10.125 1.00 91.69 90 HIS A CA 1
ATOM 697 C C . HIS A 1 90 ? 1.696 1.406 -9.567 1.00 91.69 90 HIS A C 1
ATOM 699 O O . HIS A 1 90 ? 2.136 2.337 -8.891 1.00 91.69 90 HIS A O 1
ATOM 705 N N . ALA A 1 91 ? 2.400 0.299 -9.797 1.00 90.62 91 ALA A N 1
ATOM 706 C CA . ALA A 1 91 ? 3.754 0.081 -9.276 1.00 90.62 91 ALA A CA 1
ATOM 707 C C . ALA A 1 91 ? 4.844 0.332 -10.328 1.00 90.62 91 ALA A C 1
ATOM 709 O O . ALA A 1 91 ? 6.029 0.403 -9.983 1.00 90.62 91 ALA A O 1
ATOM 710 N N . TYR A 1 92 ? 4.455 0.464 -11.596 1.00 92.62 92 TYR A N 1
ATOM 711 C CA . TYR A 1 92 ? 5.365 0.655 -12.715 1.00 92.62 92 TYR A CA 1
ATOM 712 C C . TYR A 1 92 ? 5.029 1.946 -13.462 1.00 92.62 92 TYR A C 1
ATOM 714 O O . TYR A 1 92 ? 3.865 2.340 -13.514 1.00 92.62 92 TYR A O 1
ATOM 722 N N . PRO A 1 93 ? 6.029 2.611 -14.058 1.00 92.69 93 PRO A N 1
ATOM 723 C CA . PRO A 1 93 ? 5.762 3.685 -14.996 1.00 92.69 93 PRO A CA 1
ATOM 724 C C . PRO A 1 93 ? 5.044 3.155 -16.241 1.00 92.69 93 PRO A C 1
ATOM 726 O O . PRO A 1 93 ? 5.281 2.025 -16.673 1.00 92.69 93 PRO A O 1
ATOM 729 N N . GLU A 1 94 ? 4.246 4.011 -16.865 1.00 91.88 94 GLU A N 1
ATOM 730 C CA . GLU A 1 94 ? 3.476 3.693 -18.070 1.00 91.88 94 GLU A CA 1
ATOM 731 C C . GLU A 1 94 ? 3.907 4.607 -19.223 1.00 91.88 94 GLU A C 1
ATOM 733 O O . GLU A 1 94 ? 4.155 5.807 -19.042 1.00 91.88 94 GLU A O 1
ATOM 738 N N . PHE A 1 95 ? 4.019 4.046 -20.427 1.00 88.69 95 PHE A N 1
ATOM 739 C CA . PHE A 1 95 ? 4.243 4.840 -21.632 1.00 88.69 95 PHE A CA 1
ATOM 740 C C . PHE A 1 95 ? 2.912 5.312 -22.208 1.00 88.69 95 PHE A C 1
ATOM 742 O O . PHE A 1 95 ? 2.089 4.500 -22.614 1.00 88.69 95 PHE A O 1
ATOM 749 N N . THR A 1 96 ? 2.747 6.625 -22.362 1.00 83.56 96 THR A N 1
ATOM 750 C CA . THR A 1 96 ? 1.613 7.193 -23.103 1.00 83.56 96 THR A CA 1
ATOM 751 C C . THR A 1 96 ? 2.087 7.809 -24.408 1.00 83.56 96 THR A C 1
ATOM 753 O O . THR A 1 96 ? 3.220 8.288 -24.514 1.00 83.56 96 THR A O 1
ATOM 756 N N . LYS A 1 97 ? 1.229 7.751 -25.430 1.00 76.88 97 LYS A N 1
ATOM 757 C CA . LYS A 1 97 ? 1.553 8.259 -26.769 1.00 76.88 97 LYS A CA 1
ATOM 758 C C . LYS A 1 97 ? 1.367 9.771 -26.881 1.00 76.88 97 LYS A C 1
ATOM 760 O O . LYS A 1 97 ? 2.206 10.422 -27.490 1.00 76.88 97 LYS A O 1
ATOM 765 N N . ASP A 1 98 ? 0.312 10.313 -26.266 1.00 77.88 98 ASP A N 1
ATOM 766 C CA . ASP A 1 98 ? -0.170 11.657 -26.611 1.00 77.88 98 ASP A CA 1
ATOM 767 C C . ASP A 1 98 ? -0.313 12.606 -25.412 1.00 77.88 98 ASP A C 1
ATOM 769 O O . ASP A 1 98 ? 0.102 13.761 -25.488 1.00 77.88 98 ASP A O 1
ATOM 773 N N . VAL A 1 99 ? -0.899 12.150 -24.297 1.00 86.44 99 VAL A N 1
ATOM 774 C CA . VAL A 1 99 ? -1.217 13.008 -23.142 1.00 86.44 99 VAL A CA 1
ATOM 775 C C . VAL A 1 99 ? -0.893 12.285 -21.838 1.00 86.44 99 VAL A C 1
ATOM 777 O O . VAL A 1 99 ? -1.084 11.076 -21.714 1.00 86.44 99 VAL A O 1
ATOM 780 N N . VAL A 1 100 ? -0.383 13.037 -20.865 1.00 90.44 100 VAL A N 1
ATOM 781 C CA . VAL A 1 100 ? -0.204 12.588 -19.482 1.00 90.44 100 VAL A CA 1
ATOM 782 C C . VAL A 1 100 ? -1.496 12.875 -18.724 1.00 90.44 100 VAL A C 1
ATOM 784 O O . VAL A 1 100 ? -1.879 14.035 -18.580 1.00 90.44 100 VAL A O 1
ATOM 787 N N . THR A 1 101 ? -2.160 11.828 -18.250 1.00 92.00 101 THR A N 1
ATOM 788 C CA . THR A 1 101 ? -3.374 11.921 -17.423 1.00 92.00 101 THR A CA 1
ATOM 789 C C . THR A 1 101 ? -3.104 11.615 -15.956 1.00 92.00 101 THR A C 1
ATOM 791 O O . THR A 1 101 ? -3.795 12.140 -15.090 1.00 92.00 101 THR A O 1
ATOM 794 N N . GLU A 1 102 ? -2.071 10.820 -15.679 1.00 92.75 102 GLU A N 1
ATOM 795 C CA . GLU A 1 102 ? -1.781 10.277 -14.355 1.00 92.75 102 GLU A CA 1
ATOM 796 C C . GLU A 1 102 ? -0.296 10.405 -13.991 1.00 92.75 102 GLU A C 1
ATOM 798 O O . GLU A 1 102 ? 0.579 10.590 -14.841 1.00 92.75 102 GLU A O 1
ATOM 803 N N . VAL A 1 103 ? 0.021 10.299 -12.698 1.00 91.44 103 VAL A N 1
ATOM 804 C CA . VAL A 1 103 ? 1.383 10.558 -12.194 1.00 91.44 103 VAL A CA 1
ATOM 805 C C . VAL A 1 103 ? 2.402 9.513 -12.675 1.00 91.44 103 VAL A C 1
ATOM 807 O O . VAL A 1 103 ? 3.555 9.871 -12.925 1.00 91.44 103 VAL A O 1
ATOM 810 N N . TRP A 1 104 ? 2.005 8.250 -12.859 1.00 91.31 104 TRP A N 1
ATOM 811 C CA . TRP A 1 104 ? 2.876 7.168 -13.363 1.00 91.31 104 TRP A CA 1
ATOM 812 C C . TRP A 1 104 ? 3.226 7.279 -14.849 1.00 91.31 104 TRP A C 1
ATOM 814 O O . TRP A 1 104 ? 4.152 6.620 -15.321 1.00 91.31 104 TRP A O 1
ATOM 824 N N . GLN A 1 105 ? 2.562 8.184 -15.563 1.00 92.81 105 GLN A N 1
ATOM 825 C CA . GLN A 1 105 ? 2.829 8.508 -16.963 1.00 92.81 105 GLN A CA 1
ATOM 826 C C . GLN A 1 105 ? 3.821 9.683 -17.107 1.00 92.81 105 GLN A C 1
ATOM 828 O O . GLN A 1 105 ? 4.408 9.910 -18.170 1.00 92.81 105 GLN A O 1
ATOM 833 N N . CYS A 1 106 ? 4.041 10.448 -16.030 1.00 91.56 106 CYS A N 1
ATOM 834 C CA . CYS A 1 106 ? 4.902 11.629 -16.023 1.00 91.56 106 CYS A CA 1
ATOM 835 C C . CYS A 1 106 ? 6.391 11.290 -16.203 1.00 91.56 106 CYS A C 1
ATOM 837 O O . CYS A 1 106 ? 6.902 10.296 -15.683 1.00 91.56 106 CYS A O 1
ATOM 839 N N . GLY A 1 107 ? 7.139 12.221 -16.811 1.00 90.44 107 GLY A N 1
ATOM 840 C CA . GLY A 1 107 ? 8.596 12.121 -16.986 1.00 90.44 107 GLY A CA 1
ATOM 841 C C . GLY A 1 107 ? 9.377 11.912 -15.683 1.00 90.44 107 GLY A C 1
ATOM 842 O O . GLY A 1 107 ? 10.337 11.151 -15.678 1.00 90.44 107 GLY A O 1
ATOM 843 N N . LYS A 1 108 ? 8.907 12.469 -14.557 1.00 90.62 108 LYS A N 1
ATOM 844 C CA . LYS A 1 108 ? 9.545 12.263 -13.245 1.00 90.62 108 LYS A CA 1
ATOM 845 C C . LYS A 1 108 ? 9.632 10.797 -12.838 1.00 90.62 108 LYS A C 1
ATOM 847 O O . LYS A 1 108 ? 10.637 10.380 -12.281 1.00 90.62 108 LYS A O 1
ATOM 852 N N . TRP A 1 109 ? 8.588 10.023 -13.108 1.00 90.19 109 TRP A N 1
ATOM 853 C CA . TRP A 1 109 ? 8.567 8.600 -12.782 1.00 90.19 109 TRP A CA 1
ATOM 854 C C . TRP A 1 109 ? 9.166 7.778 -13.929 1.00 90.19 109 TRP A C 1
ATOM 856 O O . TRP A 1 109 ? 9.993 6.895 -13.711 1.00 90.19 109 TRP A O 1
ATOM 866 N N . ARG A 1 110 ? 8.812 8.116 -15.172 1.00 89.44 110 ARG A N 1
ATOM 867 C CA . ARG A 1 110 ? 9.215 7.367 -16.367 1.00 89.44 110 ARG A CA 1
ATOM 868 C C . ARG A 1 110 ? 10.692 7.511 -16.730 1.00 89.44 110 ARG A C 1
ATOM 870 O O . ARG A 1 110 ? 11.254 6.567 -17.280 1.00 89.44 110 ARG A O 1
ATOM 877 N N . ILE A 1 111 ? 11.305 8.659 -16.446 1.00 88.38 111 ILE A N 1
ATOM 878 C CA . ILE A 1 111 ? 12.664 9.027 -16.868 1.00 88.38 111 ILE A CA 1
ATOM 879 C C . ILE A 1 111 ? 13.517 9.391 -15.650 1.00 88.38 111 ILE A C 1
ATOM 881 O O . ILE A 1 111 ? 14.515 8.722 -15.405 1.00 88.38 111 ILE A O 1
ATOM 885 N N . ASP A 1 112 ? 13.108 10.397 -14.873 1.00 93.00 112 ASP A N 1
ATOM 886 C CA . ASP A 1 112 ? 14.008 11.057 -13.913 1.00 93.00 112 ASP A CA 1
ATOM 887 C C . ASP A 1 112 ? 14.295 10.221 -12.655 1.00 93.00 112 ASP A C 1
ATOM 889 O O . ASP A 1 112 ? 15.361 10.350 -12.050 1.00 93.00 112 ASP A O 1
ATOM 893 N N . ALA A 1 113 ? 13.347 9.378 -12.233 1.00 92.31 113 ALA A N 1
ATOM 894 C CA . ALA A 1 113 ? 13.502 8.532 -11.056 1.00 92.31 113 ALA A CA 1
ATOM 895 C C . ALA A 1 113 ? 14.674 7.550 -11.246 1.00 92.31 113 ALA A C 1
ATOM 897 O O . ALA A 1 113 ? 14.729 6.877 -12.275 1.00 92.31 113 ALA A O 1
ATOM 898 N N . PRO A 1 114 ? 15.593 7.411 -10.273 1.00 92.69 114 PRO A N 1
ATOM 899 C CA . PRO A 1 114 ? 16.640 6.393 -10.330 1.00 92.69 114 PRO A CA 1
ATOM 900 C C . PRO A 1 114 ? 16.060 4.971 -10.385 1.00 92.69 114 PRO A C 1
ATOM 902 O O . PRO A 1 114 ? 15.136 4.655 -9.640 1.00 92.69 114 PRO A O 1
ATOM 905 N N . ASP A 1 115 ? 16.647 4.074 -11.184 1.00 90.56 115 ASP A N 1
ATOM 906 C CA . ASP A 1 115 ? 16.196 2.668 -11.270 1.00 90.56 115 ASP A CA 1
ATOM 907 C C . ASP A 1 115 ? 16.185 1.961 -9.905 1.00 90.56 115 ASP A C 1
ATOM 909 O O . ASP A 1 115 ? 15.345 1.106 -9.643 1.00 90.56 115 ASP A O 1
ATOM 913 N N . SER A 1 116 ? 17.083 2.358 -9.000 1.00 89.19 116 SER A N 1
ATOM 914 C CA . SER A 1 116 ? 17.216 1.773 -7.663 1.00 89.19 116 SER A CA 1
ATOM 915 C C . SER A 1 116 ? 16.039 2.048 -6.725 1.00 89.19 116 SER A C 1
ATOM 917 O O . SER A 1 116 ? 15.947 1.396 -5.688 1.00 89.19 116 SER A O 1
ATOM 919 N N . VAL A 1 117 ? 15.190 3.037 -7.029 1.00 89.50 117 VAL A N 1
ATOM 920 C CA . VAL A 1 117 ? 14.021 3.389 -6.198 1.00 89.50 117 VAL A CA 1
ATOM 921 C C . VAL A 1 117 ? 12.694 2.945 -6.817 1.00 89.50 117 VAL A C 1
ATOM 923 O O . VAL A 1 117 ? 11.642 3.161 -6.220 1.00 89.50 117 VAL A O 1
ATOM 926 N N . LEU A 1 118 ? 12.732 2.342 -8.006 1.00 91.56 118 LEU A N 1
ATOM 927 C CA . LEU A 1 118 ? 11.559 1.819 -8.701 1.00 91.56 118 LEU A CA 1
ATOM 928 C C . LEU A 1 118 ? 11.340 0.338 -8.378 1.00 91.56 118 LEU A C 1
ATOM 930 O O . LEU A 1 118 ? 12.200 -0.328 -7.801 1.00 91.56 118 LEU A O 1
ATOM 934 N N . THR A 1 119 ? 10.174 -0.189 -8.756 1.00 91.81 119 THR A N 1
ATOM 935 C CA . THR A 1 119 ? 9.852 -1.607 -8.567 1.00 91.81 119 THR A CA 1
ATOM 936 C C . THR A 1 119 ? 10.873 -2.491 -9.286 1.00 91.81 119 THR A C 1
ATOM 938 O O . THR A 1 119 ? 11.015 -2.441 -10.506 1.00 91.81 119 THR A O 1
ATOM 941 N N . LEU A 1 120 ? 11.589 -3.311 -8.511 1.00 94.06 120 LEU A N 1
ATOM 942 C CA . LEU A 1 120 ? 12.771 -4.050 -8.971 1.00 94.06 120 LEU A CA 1
ATOM 943 C C . LEU A 1 120 ? 12.459 -5.387 -9.650 1.00 94.06 120 LEU A C 1
ATOM 945 O O . LEU A 1 120 ? 13.366 -6.003 -10.209 1.00 94.06 120 LEU A O 1
ATOM 949 N N . MET A 1 121 ? 11.223 -5.875 -9.543 1.00 93.50 121 MET A N 1
ATOM 950 C CA . MET A 1 121 ? 10.840 -7.219 -9.963 1.00 93.50 121 MET A CA 1
ATOM 951 C C . MET A 1 121 ? 9.469 -7.210 -10.618 1.00 93.50 121 MET A C 1
ATOM 953 O O . MET A 1 121 ? 8.576 -6.539 -10.114 1.00 93.50 121 MET A O 1
ATOM 957 N N . ILE A 1 122 ? 9.307 -7.990 -11.685 1.00 92.81 122 ILE A N 1
ATOM 958 C CA . ILE A 1 122 ? 8.009 -8.340 -12.266 1.00 92.81 122 ILE A CA 1
ATOM 959 C C . ILE A 1 122 ? 7.807 -9.857 -12.225 1.00 92.81 122 ILE A C 1
ATOM 961 O O . ILE A 1 122 ? 8.741 -10.628 -12.459 1.00 92.81 122 ILE A O 1
ATOM 965 N N . CYS A 1 123 ? 6.574 -10.277 -11.947 1.00 91.31 123 CYS A N 1
ATOM 966 C CA . CYS A 1 123 ? 6.158 -11.671 -12.008 1.00 91.31 123 CYS A CA 1
ATOM 967 C C . CYS A 1 123 ? 5.377 -11.901 -13.307 1.00 91.31 123 CYS A C 1
ATOM 969 O O . CYS A 1 123 ? 4.304 -11.324 -13.499 1.00 91.31 123 CYS A O 1
ATOM 971 N N . CYS A 1 124 ? 5.910 -12.740 -14.195 1.00 88.88 124 CYS A N 1
ATOM 972 C CA . CYS A 1 124 ? 5.250 -13.136 -15.437 1.00 88.88 124 CYS A CA 1
ATOM 973 C C . CYS A 1 124 ? 4.964 -14.642 -15.386 1.00 88.88 124 CYS A C 1
ATOM 975 O O . CYS A 1 124 ? 5.858 -15.478 -15.555 1.00 88.88 124 CYS A O 1
ATOM 977 N N . GLY A 1 125 ? 3.703 -15.004 -15.138 1.00 89.00 125 GLY A N 1
ATOM 978 C CA . GLY A 1 125 ? 3.298 -16.397 -14.946 1.00 89.00 125 GLY A CA 1
ATOM 979 C C . GLY A 1 125 ? 3.876 -16.980 -13.653 1.00 89.00 125 GLY A C 1
ATOM 980 O O . GLY A 1 125 ? 3.510 -16.547 -12.569 1.00 89.00 125 GLY A O 1
ATOM 981 N N . MET A 1 126 ? 4.764 -17.972 -13.771 1.00 92.12 126 MET A N 1
ATOM 982 C CA . MET A 1 126 ? 5.462 -18.602 -12.632 1.00 92.12 126 MET A CA 1
ATOM 983 C C . MET A 1 126 ? 6.943 -18.203 -12.545 1.00 92.12 126 MET A C 1
ATOM 985 O O . MET A 1 126 ? 7.738 -18.906 -11.921 1.00 92.12 126 MET A O 1
ATOM 989 N N . LYS A 1 127 ? 7.346 -17.134 -13.241 1.00 92.00 127 LYS A N 1
ATOM 990 C CA . LYS A 1 127 ? 8.736 -16.677 -13.291 1.00 92.00 127 LYS A CA 1
ATOM 991 C C . LYS A 1 127 ? 8.839 -15.245 -12.793 1.00 92.00 127 LYS A C 1
ATOM 993 O O . LYS A 1 127 ? 8.093 -14.376 -13.243 1.00 92.00 127 LYS A O 1
ATOM 998 N N . ASP A 1 128 ? 9.832 -15.020 -11.947 1.00 94.94 128 ASP A N 1
ATOM 999 C CA . ASP A 1 128 ? 10.184 -13.699 -11.448 1.00 94.94 128 ASP A CA 1
ATOM 1000 C C . ASP A 1 128 ? 11.402 -13.172 -12.204 1.00 94.94 128 ASP A C 1
ATOM 1002 O O . ASP A 1 128 ? 12.418 -13.862 -12.346 1.00 94.94 128 ASP A O 1
ATOM 1006 N N . PHE A 1 129 ? 11.308 -11.933 -12.672 1.00 94.25 129 PHE A N 1
ATOM 1007 C CA . PHE A 1 129 ? 12.377 -11.237 -13.375 1.00 94.25 129 PHE A CA 1
ATOM 1008 C C . PHE A 1 129 ? 12.792 -10.022 -12.568 1.00 94.25 129 PHE A C 1
ATOM 1010 O O . PHE A 1 129 ? 11.946 -9.238 -12.157 1.00 94.25 129 PHE A O 1
ATOM 1017 N N . TYR A 1 130 ? 14.094 -9.846 -12.375 1.00 95.38 130 TYR A N 1
ATOM 1018 C CA . TYR A 1 130 ? 14.651 -8.753 -11.585 1.00 95.38 130 TYR A CA 1
ATOM 1019 C C . TYR A 1 130 ? 15.471 -7.821 -12.469 1.00 95.38 130 TYR A C 1
ATOM 1021 O O . TYR A 1 130 ? 16.172 -8.277 -13.377 1.00 95.38 130 TYR A O 1
ATOM 1029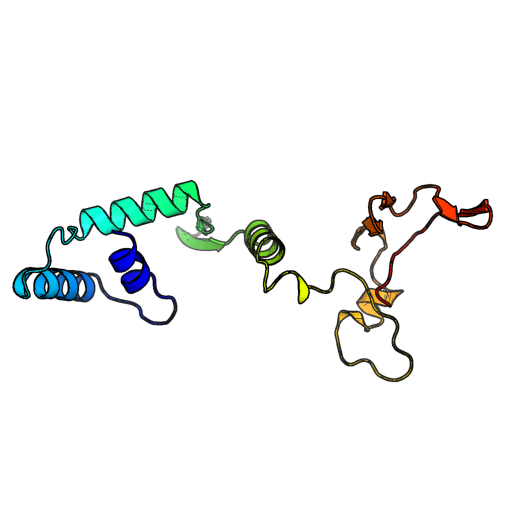 N N . VAL A 1 131 ? 15.442 -6.527 -12.158 1.00 95.06 131 VAL A N 1
ATOM 1030 C CA . VAL A 1 131 ? 16.364 -5.561 -12.761 1.00 95.06 131 VAL A CA 1
ATOM 1031 C C . VAL A 1 131 ? 17.813 -5.925 -12.430 1.00 95.06 131 VAL A C 1
ATOM 1033 O O . VAL A 1 131 ? 18.109 -6.528 -11.393 1.00 95.06 131 VAL A O 1
ATOM 1036 N N . ASN A 1 132 ? 18.739 -5.556 -13.311 1.00 95.12 132 ASN A N 1
ATOM 1037 C CA . ASN A 1 132 ? 20.175 -5.810 -13.175 1.00 95.12 132 ASN A CA 1
ATOM 1038 C C . ASN A 1 132 ? 20.550 -7.302 -13.067 1.00 95.12 132 ASN A C 1
ATOM 1040 O O . ASN A 1 132 ? 21.624 -7.645 -12.566 1.00 95.12 132 ASN A O 1
ATOM 1044 N N . LYS A 1 133 ? 19.678 -8.203 -13.534 1.00 95.44 133 LYS A N 1
ATOM 1045 C CA . LYS A 1 133 ? 19.957 -9.638 -13.676 1.00 95.44 133 LYS A CA 1
ATOM 1046 C C . LYS A 1 133 ? 19.917 -10.039 -15.144 1.00 95.44 133 LYS A C 1
ATOM 1048 O O . LYS A 1 133 ? 19.139 -9.501 -15.917 1.00 95.44 133 LYS A O 1
ATOM 1053 N N . LEU A 1 134 ? 20.779 -10.976 -15.525 1.00 95.94 134 LEU A N 1
ATOM 1054 C CA . LEU A 1 134 ? 20.809 -11.501 -16.884 1.00 95.94 134 LEU A CA 1
ATOM 1055 C C . LEU A 1 134 ? 19.525 -12.298 -17.150 1.00 95.94 134 LEU A C 1
ATOM 1057 O O . LEU A 1 134 ? 19.200 -13.211 -16.390 1.00 95.94 134 LEU A O 1
ATOM 1061 N N . VAL A 1 135 ? 18.815 -11.957 -18.221 1.00 94.56 135 VAL A N 1
ATOM 1062 C CA . VAL A 1 135 ? 17.582 -12.629 -18.644 1.00 94.56 135 VAL A CA 1
ATOM 1063 C C . VAL A 1 135 ? 17.684 -13.020 -20.115 1.00 94.56 135 VAL A C 1
ATOM 1065 O O . VAL A 1 135 ? 18.384 -12.369 -20.894 1.00 94.56 135 VAL A O 1
ATOM 1068 N N . GLN A 1 136 ? 16.990 -14.092 -20.486 1.00 92.94 136 GLN A N 1
ATOM 1069 C CA . GLN A 1 136 ? 16.929 -14.585 -21.858 1.00 92.94 136 GLN A CA 1
ATOM 1070 C C . GLN A 1 136 ? 15.536 -14.341 -22.439 1.00 92.94 136 GLN A C 1
ATOM 1072 O O . GLN A 1 136 ? 14.533 -14.648 -21.793 1.00 92.94 136 GLN A O 1
ATOM 1077 N N . GLN A 1 137 ? 15.479 -13.805 -23.655 1.00 89.38 137 GLN A N 1
ATOM 1078 C CA . GLN A 1 137 ? 14.261 -13.744 -24.460 1.00 89.38 137 GLN A CA 1
ATOM 1079 C C . GLN A 1 137 ? 13.905 -15.132 -25.003 1.00 89.38 137 GLN A C 1
ATOM 1081 O O . GLN A 1 137 ? 14.765 -16.004 -25.112 1.00 89.38 137 GLN A O 1
ATOM 1086 N N . GLU A 1 138 ? 12.650 -15.325 -25.407 1.00 88.06 138 GLU A N 1
ATOM 1087 C CA . GLU A 1 138 ? 12.199 -16.582 -26.025 1.00 88.06 138 GLU A CA 1
ATOM 1088 C C . GLU A 1 138 ? 12.992 -16.928 -27.296 1.00 88.06 138 GLU A C 1
ATOM 1090 O O . GLU A 1 138 ? 13.272 -18.094 -27.555 1.00 88.06 138 GLU A O 1
ATOM 1095 N N . GLU A 1 139 ? 13.446 -15.910 -28.031 1.00 91.31 139 GLU A N 1
ATOM 1096 C CA . GLU A 1 139 ? 14.280 -16.043 -29.233 1.00 91.31 139 GLU A CA 1
ATOM 1097 C C . GLU A 1 139 ? 15.755 -16.390 -28.929 1.00 91.31 139 GLU A C 1
ATOM 1099 O O . GLU A 1 139 ? 16.564 -16.546 -29.841 1.00 91.31 139 GLU A O 1
ATOM 1104 N N . GLY A 1 140 ? 16.127 -16.527 -27.650 1.00 92.12 140 GLY A N 1
ATOM 1105 C CA . GLY A 1 140 ? 17.458 -16.953 -27.207 1.00 92.12 140 GLY A CA 1
ATOM 1106 C C . GLY A 1 140 ? 18.447 -15.819 -26.914 1.00 92.12 140 GLY A C 1
ATOM 1107 O O . GLY A 1 140 ? 19.529 -16.083 -26.382 1.00 92.12 140 GLY A O 1
ATOM 1108 N N . THR A 1 141 ? 18.075 -14.572 -27.202 1.00 96.00 141 THR A N 1
ATOM 1109 C CA . THR A 1 141 ? 18.886 -13.371 -26.954 1.00 96.00 141 THR A CA 1
ATOM 1110 C C . THR A 1 141 ? 18.970 -13.041 -25.467 1.00 96.00 141 THR A C 1
ATOM 1112 O O . THR A 1 141 ? 17.975 -13.104 -24.746 1.00 96.00 141 THR A O 1
ATOM 1115 N N . TRP A 1 142 ? 20.154 -12.639 -25.010 1.00 95.44 142 TRP A N 1
ATOM 1116 C CA . TRP A 1 142 ? 20.407 -12.276 -23.619 1.00 95.44 142 TRP A CA 1
ATOM 1117 C C . TRP A 1 142 ? 20.497 -10.764 -23.444 1.00 95.44 142 TRP A C 1
ATOM 1119 O O . TRP A 1 142 ? 21.134 -10.080 -24.244 1.00 95.44 142 TRP A O 1
ATOM 1129 N N . PHE A 1 143 ? 19.908 -10.249 -22.369 1.00 96.31 143 PHE A N 1
ATOM 1130 C CA . PHE A 1 143 ? 20.022 -8.841 -21.993 1.00 96.31 143 PHE A CA 1
ATOM 1131 C C . PHE A 1 143 ? 19.900 -8.662 -20.476 1.00 96.31 143 PHE A C 1
ATOM 1133 O O . PHE A 1 143 ? 19.623 -9.610 -19.740 1.00 96.31 143 PHE A O 1
ATOM 1140 N N . ILE A 1 144 ? 20.140 -7.441 -19.999 1.00 96.00 144 ILE A N 1
ATOM 1141 C CA . ILE A 1 144 ? 19.973 -7.061 -18.594 1.00 96.00 144 ILE A CA 1
ATOM 1142 C C . ILE A 1 144 ? 18.910 -5.954 -18.545 1.00 96.00 144 ILE A C 1
ATOM 1144 O O . ILE A 1 144 ? 19.153 -4.881 -19.100 1.00 96.00 144 ILE A O 1
ATOM 1148 N N . PRO A 1 145 ? 17.737 -6.179 -17.926 1.00 94.31 145 PRO A N 1
ATOM 1149 C CA . PRO A 1 145 ? 16.715 -5.157 -17.800 1.00 94.31 145 PRO A CA 1
ATOM 1150 C C . PRO A 1 145 ? 17.129 -4.163 -16.716 1.00 94.31 145 PRO A C 1
ATOM 1152 O O . PRO A 1 145 ? 17.571 -4.558 -15.638 1.00 94.31 145 PRO A O 1
ATOM 1155 N N . THR A 1 146 ? 16.959 -2.874 -16.977 1.00 93.12 146 THR A N 1
ATOM 1156 C CA . THR A 1 146 ? 17.201 -1.817 -15.982 1.00 93.12 146 THR A CA 1
ATOM 1157 C C . THR A 1 146 ? 15.908 -1.335 -15.329 1.00 93.12 146 THR A C 1
ATOM 1159 O O . THR A 1 146 ? 15.930 -0.890 -14.186 1.00 93.12 146 THR A O 1
ATOM 1162 N N . ARG A 1 147 ? 14.771 -1.476 -16.026 1.00 92.81 147 ARG A N 1
ATOM 1163 C CA . ARG A 1 147 ? 13.449 -1.008 -15.597 1.00 92.81 147 ARG A CA 1
ATOM 1164 C C . ARG A 1 147 ? 12.333 -1.821 -16.258 1.00 92.81 147 A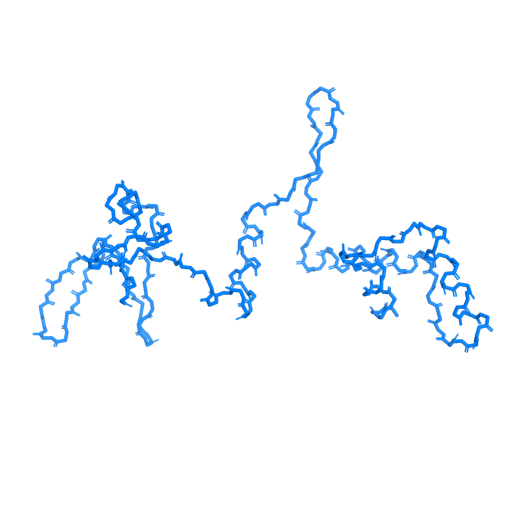RG A C 1
ATOM 1166 O O . ARG A 1 147 ? 12.497 -2.288 -17.384 1.00 92.81 147 ARG A O 1
ATOM 1173 N N . PHE A 1 148 ? 11.198 -1.940 -15.572 1.00 92.56 148 PHE A N 1
ATOM 1174 C CA . PHE A 1 148 ? 9.957 -2.522 -16.093 1.00 92.56 148 PHE A CA 1
ATOM 1175 C C . PHE A 1 148 ? 8.875 -1.449 -16.235 1.00 92.56 148 PHE A C 1
ATOM 1177 O O . PHE A 1 148 ? 8.892 -0.459 -15.502 1.00 92.56 148 PHE A O 1
ATOM 1184 N N . PHE A 1 149 ? 7.946 -1.657 -17.166 1.00 91.56 149 PHE A N 1
ATOM 1185 C CA . PHE A 1 149 ? 6.874 -0.717 -17.495 1.00 91.56 149 PHE A CA 1
ATOM 1186 C C . PHE A 1 149 ? 5.531 -1.446 -17.580 1.00 91.56 149 PHE A C 1
ATOM 1188 O O . PHE A 1 149 ? 5.493 -2.615 -17.973 1.00 91.56 149 PHE A O 1
ATOM 1195 N N . GLU A 1 150 ? 4.453 -0.747 -17.230 1.00 88.56 150 GLU A N 1
ATOM 1196 C CA . GLU A 1 150 ? 3.086 -1.162 -17.564 1.00 88.56 150 GLU A CA 1
ATOM 1197 C C . GLU A 1 150 ? 2.824 -0.927 -19.066 1.00 88.56 150 GLU A C 1
ATOM 1199 O O . GLU A 1 150 ? 3.401 -0.014 -19.670 1.00 88.56 150 GLU A O 1
ATOM 1204 N N . ILE A 1 151 ? 2.018 -1.813 -19.666 1.00 73.75 151 ILE A N 1
ATOM 1205 C CA . ILE A 1 151 ? 1.647 -1.812 -21.094 1.00 73.75 151 ILE A CA 1
ATOM 1206 C C . ILE A 1 151 ? 0.277 -1.170 -21.265 1.00 73.75 151 ILE A C 1
ATOM 1208 O O . ILE A 1 151 ? -0.628 -1.559 -20.493 1.00 73.75 151 ILE A O 1
#